Protein AF-A0A538F7Q9-F1 (afdb_monomer)

Radius of gyration: 13.77 Å; Cα contacts (8 Å, |Δi|>4): 43; chains: 1; bounding box: 27×24×40 Å

pLDDT: mean 90.31, std 11.12, range [34.78, 96.12]

Structure (mmCIF, N/CA/C/O backbone):
data_AF-A0A538F7Q9-F1
#
_entry.id   AF-A0A538F7Q9-F1
#
loop_
_atom_site.group_PDB
_atom_site.id
_atom_site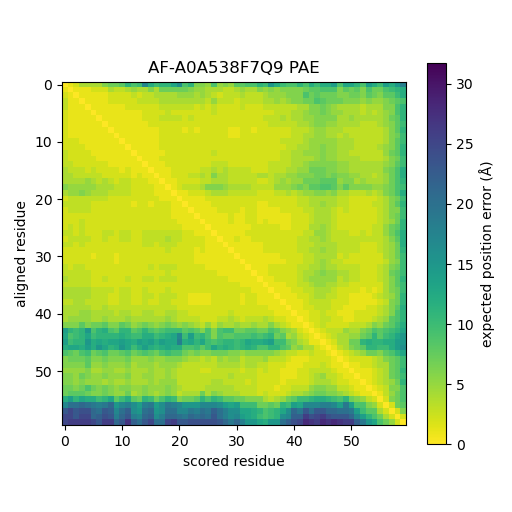.type_symbol
_atom_site.label_at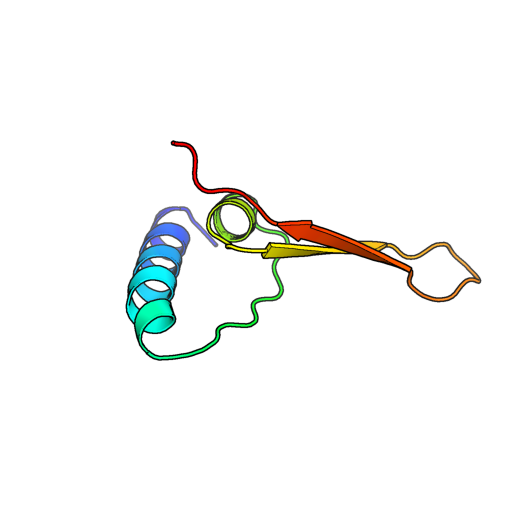om_id
_atom_site.label_alt_id
_atom_site.label_comp_id
_atom_site.label_asym_id
_atom_site.label_entity_id
_atom_site.label_seq_id
_atom_site.pdbx_PDB_ins_code
_atom_site.Cartn_x
_atom_site.Cartn_y
_atom_site.Cartn_z
_atom_site.occupancy
_atom_site.B_iso_or_equiv
_atom_site.auth_seq_id
_atom_site.auth_comp_id
_atom_site.auth_asym_id
_atom_site.auth_atom_id
_atom_site.pdbx_PDB_model_num
ATOM 1 N N . MET A 1 1 ? 12.642 0.357 6.196 1.00 79.88 1 MET A N 1
ATOM 2 C CA . MET A 1 1 ? 12.242 0.567 7.603 1.00 79.88 1 MET A CA 1
ATOM 3 C C . MET A 1 1 ? 12.610 -0.687 8.357 1.00 79.88 1 MET A C 1
ATOM 5 O O . MET A 1 1 ? 12.435 -1.761 7.791 1.00 79.88 1 MET A O 1
ATOM 9 N N . ASP A 1 2 ? 13.143 -0.555 9.565 1.00 92.12 2 ASP A N 1
ATOM 10 C CA . ASP A 1 2 ? 13.231 -1.702 10.471 1.00 92.12 2 ASP A CA 1
ATOM 11 C C . ASP A 1 2 ? 11.827 -2.159 10.911 1.00 92.12 2 ASP A C 1
ATOM 13 O O . ASP A 1 2 ? 10.829 -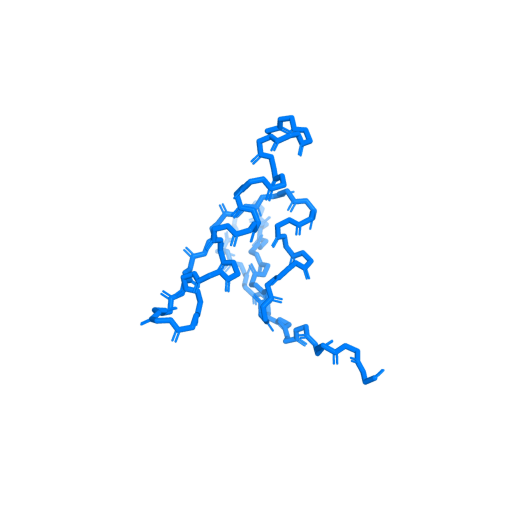1.471 10.669 1.00 92.12 2 ASP A O 1
ATOM 17 N N . ASP A 1 3 ? 11.754 -3.333 11.536 1.00 91.31 3 ASP A N 1
ATOM 18 C CA . ASP A 1 3 ? 10.486 -3.954 11.930 1.00 91.31 3 ASP A CA 1
ATOM 19 C C . ASP A 1 3 ? 9.700 -3.114 12.947 1.00 91.31 3 ASP A C 1
ATOM 21 O O . ASP A 1 3 ? 8.474 -3.041 12.868 1.00 91.31 3 ASP A O 1
ATOM 25 N N . VAL A 1 4 ? 10.389 -2.433 13.868 1.00 95.00 4 VAL A N 1
ATOM 26 C CA . VAL A 1 4 ? 9.750 -1.610 14.909 1.00 95.00 4 VAL A CA 1
ATOM 27 C C . VAL A 1 4 ? 9.074 -0.390 14.289 1.00 95.00 4 VAL A C 1
ATOM 29 O O . VAL A 1 4 ? 7.926 -0.068 14.599 1.00 95.00 4 VAL A O 1
ATOM 32 N N . ASN A 1 5 ? 9.772 0.291 13.386 1.00 93.75 5 ASN A N 1
ATOM 33 C CA . ASN A 1 5 ? 9.239 1.437 12.668 1.00 93.75 5 ASN A CA 1
ATOM 34 C C . ASN A 1 5 ? 8.134 1.028 11.696 1.00 93.75 5 ASN A C 1
ATOM 36 O O . ASN A 1 5 ? 7.158 1.760 11.546 1.00 93.75 5 ASN A O 1
ATOM 40 N N . LEU A 1 6 ? 8.263 -0.136 11.056 1.00 94.50 6 LEU A N 1
ATOM 41 C CA . LEU A 1 6 ? 7.234 -0.678 10.175 1.00 94.50 6 LEU A CA 1
ATOM 42 C C . LEU A 1 6 ? 5.940 -0.979 10.932 1.00 94.50 6 LEU A C 1
ATOM 44 O O . LEU A 1 6 ? 4.870 -0.647 10.434 1.00 94.50 6 LEU A O 1
ATOM 48 N N . HIS A 1 7 ? 6.032 -1.561 12.129 1.00 95.00 7 HIS A N 1
ATOM 49 C CA . HIS A 1 7 ? 4.859 -1.845 12.950 1.00 95.00 7 HIS A CA 1
ATOM 50 C C . HIS A 1 7 ? 4.112 -0.563 13.329 1.00 95.00 7 HIS A C 1
ATOM 52 O O . HIS A 1 7 ? 2.942 -0.433 12.988 1.00 95.00 7 HIS A O 1
ATOM 58 N N . ARG A 1 8 ? 4.814 0.432 13.894 1.00 95.75 8 ARG A N 1
ATOM 59 C CA . ARG A 1 8 ? 4.209 1.735 14.231 1.00 95.75 8 ARG A CA 1
ATOM 60 C C . ARG A 1 8 ? 3.551 2.414 13.035 1.00 95.75 8 ARG A C 1
ATOM 62 O O . ARG A 1 8 ? 2.510 3.045 13.165 1.00 95.75 8 ARG A O 1
ATOM 69 N N . PHE A 1 9 ? 4.178 2.315 11.867 1.00 96.06 9 PHE A N 1
ATOM 70 C CA . PHE A 1 9 ? 3.629 2.882 10.643 1.00 96.06 9 PHE A CA 1
ATOM 71 C C . PHE A 1 9 ? 2.346 2.179 10.197 1.00 96.06 9 PHE A C 1
ATOM 73 O O . PHE A 1 9 ? 1.394 2.849 9.808 1.00 96.06 9 PHE A O 1
ATOM 80 N N . LEU A 1 10 ? 2.304 0.849 10.276 1.00 95.12 10 LEU A N 1
ATOM 81 C CA . LEU A 1 10 ? 1.099 0.080 9.977 1.00 95.12 10 LEU A CA 1
ATOM 82 C C . LEU A 1 10 ? -0.038 0.395 10.956 1.00 95.12 10 LEU A C 1
ATOM 84 O O . LEU A 1 10 ? -1.176 0.539 10.513 1.00 95.12 10 LEU A O 1
ATOM 88 N N . ASP A 1 11 ? 0.271 0.570 12.241 1.00 95.19 11 ASP A N 1
ATOM 89 C CA . ASP A 1 11 ? -0.721 0.937 13.257 1.00 95.19 11 ASP A CA 1
ATOM 90 C C . ASP A 1 11 ? -1.335 2.312 12.956 1.00 95.19 11 ASP A C 1
ATOM 92 O O . ASP A 1 11 ? -2.557 2.458 12.944 1.00 95.19 11 ASP A O 1
ATOM 96 N N . LEU A 1 12 ? -0.501 3.297 12.599 1.00 94.62 12 LEU A N 1
ATOM 97 C CA . LEU A 1 12 ? -0.968 4.616 12.163 1.00 94.62 12 LEU A CA 1
ATOM 98 C C . LEU A 1 12 ? -1.868 4.512 10.928 1.00 94.62 12 LEU A C 1
ATOM 100 O O . LEU A 1 12 ? -2.956 5.076 10.908 1.00 94.62 12 LEU A O 1
ATOM 104 N N . ILE A 1 13 ? -1.462 3.768 9.896 1.00 94.12 13 ILE A N 1
ATOM 105 C CA . ILE A 1 13 ? -2.301 3.580 8.700 1.00 94.12 13 ILE A CA 1
ATOM 106 C C . ILE A 1 13 ? -3.664 2.994 9.077 1.00 94.12 13 ILE A C 1
ATOM 108 O O . ILE A 1 13 ? -4.685 3.417 8.532 1.00 94.12 13 ILE A O 1
ATOM 112 N N . HIS A 1 14 ? -3.687 2.031 9.998 1.00 92.38 14 HIS A N 1
ATOM 113 C CA . HIS A 1 14 ? -4.915 1.389 10.445 1.00 92.38 14 HIS A CA 1
ATOM 114 C C . HIS A 1 14 ? -5.846 2.342 11.210 1.00 92.38 14 HIS A C 1
ATOM 116 O O . HIS A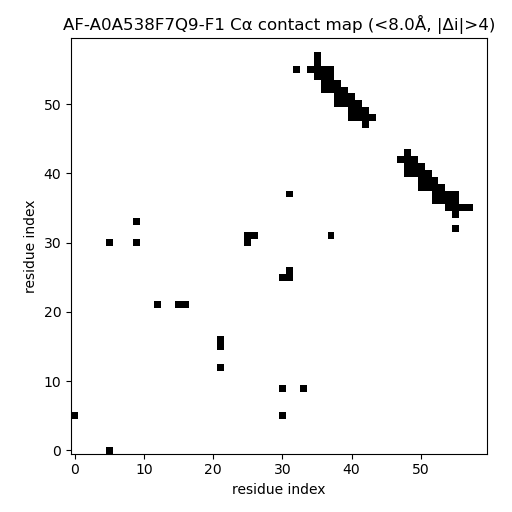 1 14 ? -7.064 2.218 11.105 1.00 92.38 14 HIS A O 1
ATOM 122 N N . GLU A 1 15 ? -5.307 3.296 11.962 1.00 93.69 15 GLU A N 1
ATOM 123 C CA . GLU A 1 15 ? -6.105 4.320 12.639 1.00 93.69 15 GLU A CA 1
ATOM 124 C C . GLU A 1 15 ? -6.646 5.347 11.630 1.00 93.69 15 GLU A C 1
ATOM 126 O O . GLU A 1 15 ? -7.855 5.545 11.506 1.00 93.69 15 GLU A O 1
ATOM 131 N N . PHE A 1 16 ? -5.766 5.913 10.801 1.00 94.31 16 PHE A N 1
ATOM 132 C CA . PHE A 1 16 ? -6.117 6.986 9.866 1.00 94.31 16 PHE A CA 1
ATOM 133 C C .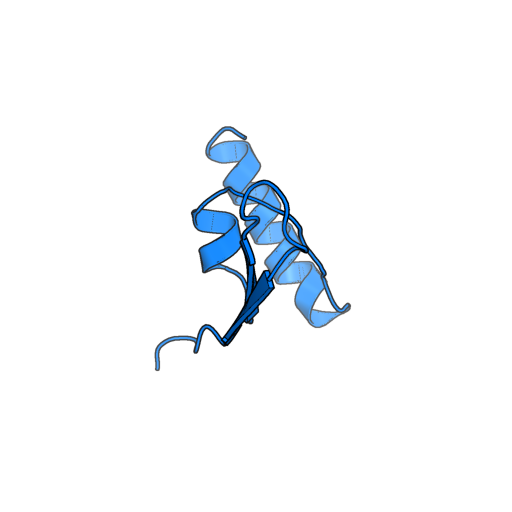 PHE A 1 16 ? -7.056 6.554 8.735 1.00 94.31 16 PHE A C 1
ATOM 135 O O . PHE A 1 16 ? -7.821 7.375 8.226 1.00 94.31 16 PHE A O 1
ATOM 142 N N . ARG A 1 17 ? -7.039 5.280 8.325 1.00 92.25 17 ARG A N 1
ATOM 143 C CA . ARG A 1 17 ? -7.924 4.785 7.251 1.00 92.25 17 ARG A CA 1
ATOM 144 C C . ARG A 1 17 ? -9.415 4.865 7.594 1.00 92.25 17 ARG A C 1
ATOM 146 O O . ARG A 1 17 ? -10.234 4.792 6.682 1.00 92.25 17 ARG A O 1
ATOM 153 N N . ALA A 1 18 ? -9.776 4.983 8.875 1.00 91.00 18 ALA A N 1
ATOM 154 C CA . ALA A 1 18 ? -11.163 5.186 9.291 1.00 91.00 18 ALA A CA 1
ATOM 155 C C . ALA A 1 18 ? -11.650 6.621 9.025 1.00 91.00 18 ALA A C 1
ATOM 157 O O . ALA A 1 18 ? -12.851 6.854 8.901 1.00 91.00 18 ALA A O 1
ATOM 158 N N . GLU A 1 19 ? -10.721 7.571 8.912 1.00 95.69 19 GLU A N 1
ATOM 159 C CA . GLU A 1 19 ? -11.011 9.004 8.825 1.00 95.69 19 GLU A CA 1
ATOM 160 C C . GLU A 1 19 ? -10.677 9.597 7.450 1.00 95.69 19 GLU A C 1
ATOM 162 O O . GLU A 1 19 ? -11.279 10.589 7.040 1.00 95.69 19 GLU A O 1
ATOM 167 N N . ALA A 1 20 ? -9.739 8.993 6.714 1.00 94.69 20 ALA A N 1
ATOM 168 C CA . ALA A 1 20 ? -9.273 9.502 5.431 1.00 94.69 20 ALA A CA 1
ATOM 169 C C . ALA A 1 20 ? -8.945 8.393 4.423 1.00 94.69 20 ALA A C 1
ATOM 171 O O . ALA A 1 20 ? -8.531 7.287 4.771 1.00 94.69 20 ALA A O 1
ATOM 172 N N . GLN A 1 21 ? -9.054 8.728 3.133 1.00 95.31 21 GLN A N 1
ATOM 173 C CA . GLN A 1 21 ? -8.530 7.880 2.068 1.00 95.31 21 GLN A CA 1
ATOM 174 C C . GLN A 1 21 ? -7.006 8.014 2.003 1.00 95.31 21 GLN A C 1
ATOM 176 O O . GLN A 1 21 ? -6.473 9.083 1.703 1.00 95.31 21 GLN A O 1
ATOM 181 N N . LEU A 1 22 ? -6.308 6.903 2.227 1.00 95.12 22 LEU A N 1
ATOM 182 C CA . LEU A 1 22 ? -4.852 6.842 2.178 1.00 95.12 22 LEU A CA 1
ATOM 183 C C . LEU A 1 22 ? -4.380 6.270 0.836 1.00 95.12 22 LEU A C 1
ATOM 185 O O . LEU A 1 22 ? -4.804 5.191 0.422 1.00 95.12 22 LEU A O 1
ATOM 189 N N . VAL A 1 23 ? -3.470 6.984 0.168 1.00 95.44 23 VAL A N 1
ATOM 190 C CA . VAL A 1 23 ? -2.747 6.505 -1.020 1.00 95.44 23 VAL A CA 1
ATOM 191 C C . VAL A 1 23 ? -1.273 6.401 -0.660 1.00 95.44 23 VAL A C 1
ATOM 193 O O . VAL A 1 23 ? -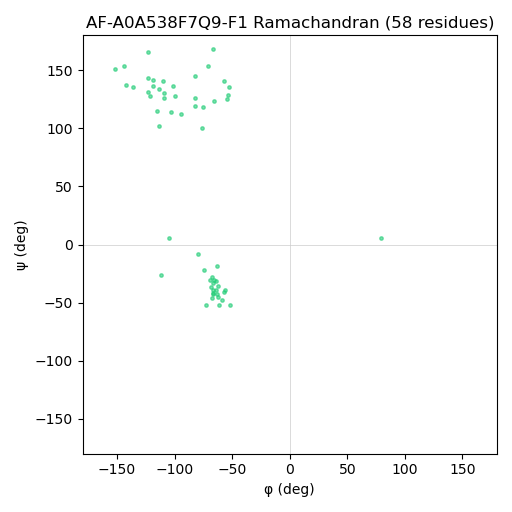0.626 7.405 -0.373 1.00 95.44 23 VAL A O 1
ATOM 196 N N . ILE A 1 24 ? -0.743 5.179 -0.654 1.00 95.25 24 ILE A N 1
ATOM 197 C CA . ILE A 1 24 ? 0.615 4.888 -0.187 1.00 95.25 24 ILE A CA 1
ATOM 198 C C . ILE A 1 24 ? 1.400 4.237 -1.322 1.00 95.25 24 ILE A C 1
ATOM 200 O O . ILE A 1 24 ? 0.969 3.240 -1.896 1.00 95.25 24 ILE A O 1
ATOM 204 N N . VAL A 1 25 ? 2.579 4.785 -1.620 1.00 96.12 25 VAL A N 1
ATOM 205 C CA . VAL A 1 25 ? 3.522 4.215 -2.589 1.00 96.12 25 VAL A CA 1
ATOM 206 C C . VAL A 1 25 ? 4.640 3.529 -1.815 1.00 96.12 25 VAL A C 1
ATOM 208 O O . VAL A 1 25 ? 5.404 4.181 -1.107 1.00 96.12 25 VAL A O 1
ATOM 211 N N . SER A 1 26 ? 4.728 2.204 -1.922 1.00 94.94 26 SER A N 1
ATOM 212 C CA . SER A 1 26 ? 5.719 1.412 -1.193 1.00 94.94 26 SER A CA 1
ATOM 213 C C . SER A 1 26 ? 6.073 0.132 -1.945 1.00 94.94 26 SER A C 1
ATOM 215 O O . SER A 1 26 ? 5.247 -0.420 -2.664 1.00 94.94 26 SER A O 1
ATOM 217 N N . HIS A 1 27 ? 7.300 -0.351 -1.745 1.00 94.50 27 HIS A N 1
ATOM 218 C CA . HIS A 1 27 ? 7.735 -1.699 -2.134 1.00 94.50 27 HIS A CA 1
ATOM 219 C C . HIS A 1 27 ? 7.853 -2.637 -0.916 1.00 94.50 27 HIS A C 1
ATOM 221 O O . HIS A 1 27 ? 8.344 -3.760 -1.035 1.00 94.50 27 HIS A O 1
ATOM 227 N N . GLN A 1 28 ? 7.459 -2.172 0.276 1.00 95.56 28 GLN A N 1
ATOM 228 C CA . GLN A 1 28 ? 7.592 -2.934 1.511 1.00 95.56 28 GLN A CA 1
ATOM 229 C C . GLN A 1 28 ? 6.439 -3.925 1.665 1.00 95.56 28 GLN A C 1
ATOM 231 O O . GLN A 1 28 ? 5.285 -3.519 1.792 1.00 95.56 28 GLN A O 1
ATOM 236 N N . LYS A 1 29 ? 6.761 -5.222 1.721 1.00 92.75 29 LYS A N 1
ATOM 237 C CA . LYS A 1 29 ? 5.770 -6.313 1.658 1.00 92.75 29 LYS A CA 1
ATOM 238 C C . LYS A 1 29 ? 4.624 -6.168 2.658 1.00 92.75 29 LYS A C 1
ATOM 240 O O . LYS A 1 29 ? 3.478 -6.119 2.237 1.00 92.75 29 LYS A O 1
ATOM 245 N N . ARG A 1 30 ? 4.924 -5.974 3.946 1.00 93.19 30 ARG A N 1
ATOM 246 C CA . ARG A 1 30 ? 3.881 -5.841 4.982 1.00 93.19 30 ARG A CA 1
ATOM 247 C C . ARG A 1 30 ? 2.990 -4.608 4.801 1.00 93.19 30 ARG A C 1
ATOM 249 O O . ARG A 1 30 ? 1.818 -4.646 5.140 1.00 93.19 30 ARG A O 1
ATOM 256 N N . THR A 1 31 ? 3.528 -3.516 4.251 1.00 94.50 31 THR A N 1
ATOM 257 C CA . THR A 1 31 ? 2.725 -2.334 3.892 1.00 94.50 31 THR A CA 1
ATOM 258 C C . THR A 1 31 ? 1.764 -2.643 2.753 1.00 94.50 31 THR A C 1
ATOM 260 O O . THR A 1 31 ? 0.614 -2.227 2.806 1.00 94.50 31 THR A O 1
ATOM 263 N N . MET A 1 32 ? 2.222 -3.382 1.740 1.00 94.12 32 MET A N 1
ATOM 264 C CA . MET A 1 32 ? 1.372 -3.808 0.625 1.00 94.12 32 MET A CA 1
ATOM 265 C C . MET A 1 32 ? 0.290 -4.797 1.080 1.00 94.12 32 MET A C 1
ATOM 267 O O . MET A 1 32 ? -0.843 -4.700 0.627 1.00 94.12 32 MET A O 1
ATOM 271 N N . GLU A 1 33 ? 0.625 -5.714 1.991 1.00 91.25 33 GLU A N 1
ATOM 272 C CA . GLU A 1 33 ? -0.303 -6.707 2.558 1.00 91.25 33 GLU A CA 1
ATOM 273 C C . GLU A 1 33 ? -1.418 -6.069 3.399 1.00 91.25 33 GLU A C 1
ATOM 275 O O . GLU A 1 33 ? -2.525 -6.595 3.446 1.00 91.25 33 GLU A O 1
ATOM 280 N N . ALA A 1 34 ? -1.148 -4.929 4.042 1.00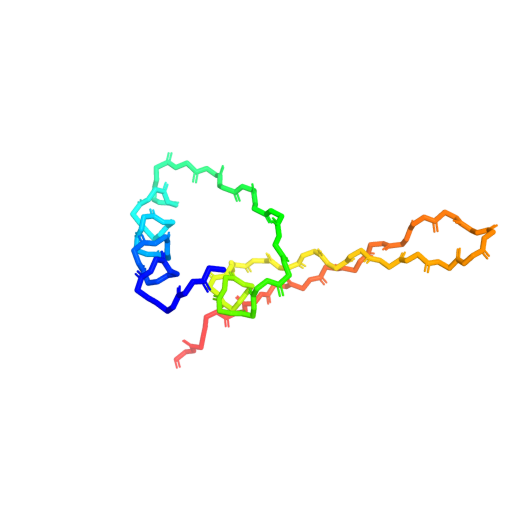 90.69 34 ALA A N 1
ATOM 281 C CA . ALA A 1 34 ? -2.129 -4.203 4.847 1.00 90.69 34 ALA A CA 1
ATOM 282 C C . ALA A 1 34 ? -3.107 -3.341 4.020 1.00 90.69 34 ALA A C 1
ATOM 284 O O . ALA A 1 34 ? -4.040 -2.767 4.583 1.00 90.69 34 ALA A O 1
ATOM 285 N N . ALA A 1 35 ? -2.890 -3.194 2.709 1.00 92.12 35 ALA A N 1
ATOM 286 C CA . ALA A 1 35 ? -3.704 -2.334 1.857 1.00 92.12 35 ALA A CA 1
ATOM 287 C C . ALA A 1 35 ? -5.003 -3.019 1.404 1.00 92.12 35 ALA A C 1
ATOM 289 O O . ALA A 1 35 ? -5.013 -4.196 1.061 1.00 92.12 35 ALA A O 1
ATOM 290 N N . ASP A 1 36 ? -6.088 -2.248 1.286 1.00 91.88 36 ASP A N 1
ATOM 291 C CA . ASP A 1 36 ? -7.364 -2.742 0.738 1.00 91.88 36 ASP A CA 1
ATOM 292 C C . ASP A 1 36 ? -7.298 -3.035 -0.767 1.00 91.88 36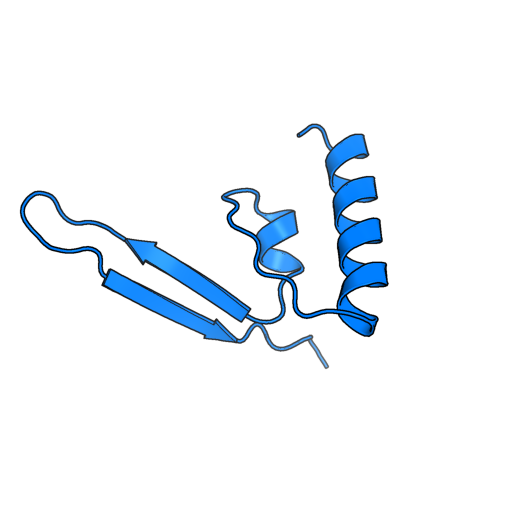 ASP A C 1
ATOM 294 O O . ASP A 1 36 ? -8.036 -3.859 -1.314 1.00 91.88 36 ASP A O 1
ATOM 298 N N . CYS A 1 37 ? -6.457 -2.288 -1.478 1.00 93.50 37 CYS A N 1
ATOM 299 C CA . CYS A 1 37 ? -6.246 -2.399 -2.913 1.00 93.50 37 CYS A CA 1
ATOM 300 C C . CYS A 1 37 ? -4.765 -2.173 -3.215 1.00 93.50 37 CYS A C 1
ATOM 302 O O . CYS A 1 37 ? -4.159 -1.235 -2.697 1.00 93.50 37 CYS A O 1
ATOM 304 N N . LEU A 1 38 ? -4.212 -2.991 -4.104 1.00 95.62 38 LEU A N 1
ATOM 305 C CA . LEU A 1 38 ? -2.852 -2.876 -4.602 1.00 95.62 38 LEU A CA 1
ATOM 306 C C . LEU A 1 38 ? -2.879 -2.416 -6.061 1.00 95.62 38 LEU A C 1
ATOM 308 O O . LEU A 1 38 ? -3.575 -3.000 -6.891 1.00 95.62 38 LEU A O 1
ATOM 312 N N . TYR A 1 39 ? -2.091 -1.390 -6.380 1.00 95.44 39 TYR A N 1
ATOM 313 C CA . TYR A 1 39 ? -1.852 -0.946 -7.752 1.00 95.44 39 TYR A CA 1
ATOM 314 C C . TYR A 1 39 ? -0.388 -1.203 -8.107 1.00 95.44 39 TYR A C 1
ATOM 316 O O . TYR A 1 39 ? 0.509 -0.475 -7.685 1.00 95.44 39 TYR A O 1
ATOM 324 N N . GLY A 1 40 ? -0.144 -2.265 -8.869 1.00 95.00 40 GLY A N 1
ATOM 325 C CA . GLY A 1 40 ? 1.171 -2.607 -9.391 1.00 95.00 40 GLY A CA 1
ATOM 326 C C . GLY A 1 40 ? 1.475 -1.808 -10.652 1.00 95.00 40 GLY A C 1
ATOM 327 O O . GLY A 1 40 ? 0.706 -1.840 -11.610 1.00 95.00 40 GLY A O 1
ATOM 328 N N . VAL A 1 41 ? 2.612 -1.117 -10.676 1.00 94.69 41 VAL A N 1
ATOM 329 C CA . VAL A 1 41 ? 3.098 -0.413 -11.868 1.00 94.69 41 VAL A CA 1
ATOM 330 C C . VAL A 1 41 ? 4.314 -1.149 -12.408 1.00 94.69 41 VAL A C 1
ATOM 332 O O . VAL A 1 41 ? 5.279 -1.380 -11.684 1.00 94.69 41 VAL A O 1
ATOM 335 N N . THR A 1 42 ? 4.274 -1.515 -13.686 1.00 92.88 42 THR A N 1
ATOM 336 C CA . THR A 1 42 ? 5.392 -2.150 -14.387 1.00 92.88 42 THR A CA 1
ATOM 337 C C . THR A 1 42 ? 5.781 -1.337 -15.612 1.00 92.88 42 THR A C 1
ATOM 339 O O . THR A 1 42 ? 4.932 -0.756 -16.292 1.00 92.88 42 THR A O 1
ATOM 342 N N . MET A 1 43 ? 7.079 -1.280 -15.893 1.00 93.62 43 MET A N 1
ATOM 343 C CA . MET A 1 43 ? 7.637 -0.560 -17.031 1.00 93.62 43 MET A CA 1
ATOM 344 C C . MET A 1 43 ? 8.449 -1.518 -17.893 1.00 93.62 43 MET A C 1
ATOM 346 O O . MET A 1 43 ? 9.296 -2.253 -17.390 1.00 93.62 43 MET A O 1
ATOM 350 N N . GLN A 1 44 ? 8.202 -1.486 -19.201 1.00 91.19 44 GLN A N 1
ATOM 351 C CA . GLN A 1 44 ? 9.054 -2.142 -20.190 1.00 91.19 44 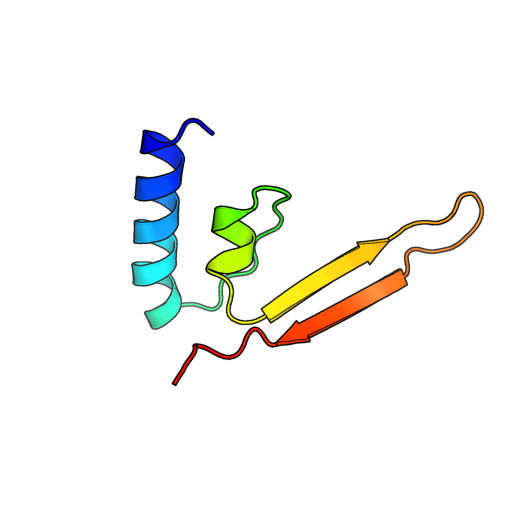GLN A CA 1
ATOM 352 C C . GLN A 1 44 ? 9.936 -1.074 -20.855 1.00 91.19 44 GLN A C 1
ATOM 354 O O . GLN A 1 44 ? 9.419 -0.002 -21.183 1.00 91.19 44 GLN A O 1
ATOM 359 N N . PRO A 1 45 ? 11.242 -1.326 -21.066 1.00 89.31 45 PRO A N 1
ATOM 360 C CA . PRO A 1 45 ? 12.116 -0.380 -21.755 1.00 89.31 45 PRO A CA 1
ATOM 361 C C . PRO A 1 45 ? 11.541 0.017 -23.120 1.00 89.31 45 PRO A C 1
ATOM 363 O O . PRO A 1 45 ? 11.171 -0.845 -23.913 1.00 89.31 45 PRO A O 1
ATOM 366 N N . GLY A 1 46 ? 11.447 1.323 -23.381 1.00 88.12 46 GLY A N 1
ATOM 367 C CA . GLY A 1 46 ? 10.904 1.856 -24.636 1.00 88.12 46 GLY A CA 1
ATOM 368 C C . GLY A 1 46 ? 9.373 1.868 -24.747 1.00 88.12 46 GLY A C 1
ATOM 369 O O . GLY A 1 46 ? 8.859 2.225 -25.802 1.00 88.12 46 GLY A O 1
ATOM 370 N N . ALA A 1 47 ? 8.637 1.517 -23.688 1.00 89.81 47 ALA A N 1
ATOM 371 C CA . ALA A 1 47 ? 7.176 1.589 -23.642 1.00 89.81 47 ALA A CA 1
ATOM 372 C C . ALA A 1 47 ? 6.683 2.469 -22.480 1.00 89.81 47 ALA A C 1
ATOM 374 O O . ALA A 1 47 ? 7.426 2.783 -21.550 1.00 89.81 47 ALA A O 1
ATOM 375 N N . SER A 1 48 ? 5.405 2.851 -22.517 1.00 92.19 48 SER A N 1
ATOM 376 C CA . SER A 1 48 ? 4.742 3.511 -21.390 1.00 92.19 48 SER A CA 1
ATOM 377 C C . SER A 1 48 ? 4.514 2.540 -20.227 1.00 92.19 48 SER A C 1
ATOM 379 O O . SER A 1 48 ? 4.348 1.333 -20.430 1.00 92.19 48 SER A O 1
ATOM 381 N N . SER A 1 49 ? 4.444 3.071 -19.005 1.00 94.44 49 SER A N 1
ATOM 382 C CA . SER A 1 49 ? 4.092 2.299 -17.811 1.00 94.44 49 SER A CA 1
ATOM 383 C C . SER A 1 49 ? 2.725 1.628 -17.958 1.00 94.44 49 SER A C 1
ATOM 385 O O . SER A 1 49 ? 1.780 2.222 -18.478 1.00 94.44 49 SER A O 1
ATOM 387 N N . LYS A 1 50 ? 2.618 0.391 -17.473 1.00 94.31 50 LYS A N 1
ATOM 388 C CA . LYS A 1 50 ? 1.369 -0.373 -17.381 1.00 94.31 50 LYS A CA 1
ATOM 389 C C . LYS A 1 50 ? 0.979 -0.512 -15.915 1.00 94.31 50 LYS A C 1
ATOM 391 O O . LYS A 1 50 ? 1.845 -0.726 -15.067 1.00 94.31 50 LYS A O 1
ATOM 396 N N . VAL A 1 51 ? -0.316 -0.402 -15.632 1.00 94.81 51 VAL A N 1
ATOM 397 C CA . VAL A 1 51 ? -0.875 -0.512 -14.279 1.00 94.81 51 VAL A CA 1
ATOM 398 C C . VAL A 1 51 ? -1.740 -1.763 -14.192 1.00 94.81 51 VAL A C 1
ATOM 400 O O . VAL A 1 51 ? -2.553 -2.019 -15.077 1.00 94.81 51 VAL A O 1
ATOM 403 N N . ILE A 1 52 ? -1.560 -2.527 -13.122 1.00 93.50 52 ILE A N 1
ATOM 404 C CA . ILE A 1 52 ? -2.371 -3.685 -12.748 1.00 93.50 52 ILE A CA 1
ATOM 405 C C . ILE A 1 52 ? -2.986 -3.371 -11.387 1.00 93.50 52 ILE A C 1
ATOM 407 O O . ILE A 1 52 ? -2.298 -2.843 -10.516 1.00 93.50 52 ILE A O 1
ATOM 411 N N . SER A 1 53 ? -4.268 -3.670 -11.199 1.00 92.94 53 SER A N 1
ATOM 412 C CA . SER A 1 53 ? -4.956 -3.469 -9.925 1.00 92.94 53 SER A CA 1
ATOM 413 C C . SER A 1 53 ? -5.474 -4.785 -9.361 1.00 92.94 53 SER A C 1
ATOM 415 O O . SER A 1 53 ? -5.976 -5.640 -10.088 1.00 92.94 53 SER A O 1
ATOM 417 N N . GLU A 1 54 ? -5.374 -4.924 -8.046 1.00 90.94 54 GLU A N 1
ATOM 418 C CA . GLU A 1 54 ? -5.930 -6.040 -7.297 1.00 90.94 54 GLU A CA 1
ATOM 419 C C . GLU A 1 54 ? -6.613 -5.510 -6.038 1.00 90.94 54 GLU A C 1
ATOM 421 O O . GLU A 1 54 ? -6.082 -4.645 -5.343 1.00 90.94 54 GLU A O 1
ATOM 426 N N . ARG A 1 55 ? -7.813 -6.010 -5.738 1.00 90.31 55 ARG A N 1
ATOM 427 C CA . ARG A 1 55 ? -8.480 -5.738 -4.463 1.00 90.31 55 ARG A CA 1
ATOM 428 C C . ARG A 1 55 ? -8.155 -6.881 -3.516 1.00 90.31 55 ARG A C 1
ATOM 430 O O . ARG A 1 55 ? -8.629 -7.997 -3.727 1.00 90.31 55 ARG A O 1
ATOM 437 N N . VAL A 1 56 ? -7.379 -6.589 -2.480 1.00 79.69 56 VAL A N 1
ATOM 438 C CA . VAL A 1 56 ? -6.983 -7.570 -1.473 1.00 79.69 56 VAL A CA 1
ATOM 439 C C . VAL A 1 56 ? -8.201 -7.776 -0.576 1.00 79.69 56 VAL A C 1
ATOM 441 O O . VAL A 1 56 ? -8.554 -6.923 0.235 1.00 79.69 56 VAL A O 1
ATOM 444 N N . ARG A 1 57 ? -8.954 -8.858 -0.802 1.00 65.75 57 ARG A N 1
ATOM 445 C CA . ARG A 1 57 ? -10.088 -9.192 0.069 1.00 65.75 57 ARG A CA 1
ATOM 446 C C . ARG A 1 57 ? -9.530 -9.531 1.449 1.00 65.75 57 ARG A C 1
ATOM 448 O O . ARG A 1 57 ? -8.716 -10.444 1.555 1.00 65.75 57 ARG A O 1
ATOM 455 N N . ALA A 1 58 ? -9.991 -8.833 2.485 1.00 55.47 58 ALA A N 1
ATOM 456 C CA . ALA A 1 58 ? -9.800 -9.290 3.855 1.00 55.47 58 ALA A CA 1
ATOM 457 C C . ALA A 1 58 ? -10.352 -10.722 3.951 1.00 55.47 58 ALA A C 1
ATOM 459 O O . ALA A 1 58 ? -11.482 -10.973 3.523 1.00 55.47 58 ALA A O 1
ATOM 460 N N . GLY A 1 59 ? -9.522 -11.663 4.408 1.00 51.12 59 GLY A N 1
ATOM 461 C CA . GLY A 1 59 ? -9.944 -13.043 4.638 1.00 51.12 59 GLY A CA 1
ATOM 462 C C . GLY A 1 59 ? -11.188 -13.071 5.525 1.00 51.12 59 GLY A C 1
ATOM 463 O O . GLY A 1 59 ? -11.270 -12.302 6.482 1.00 51.12 59 GLY A O 1
ATOM 464 N N . ALA A 1 60 ? -12.159 -13.898 5.137 1.00 34.78 60 ALA A N 1
ATOM 465 C CA . ALA A 1 60 ? -13.345 -14.198 5.935 1.00 34.78 60 ALA A CA 1
ATOM 466 C C . ALA A 1 60 ? -12.979 -14.951 7.220 1.00 34.78 60 ALA A C 1
ATOM 468 O O . ALA A 1 60 ? -11.993 -15.725 7.178 1.00 34.78 60 ALA A O 1
#

Secondary structure (DSSP, 8-state):
--HHHHHHHHHHHHHHTTTS--------HHHHHT-SEEEEEE--TTS--EEEEEE-PPP-

Nearest PDB structures (foldseek):
  5h67-assembly1_B  TM=8.564E-01  e=3.255E-03  Bacillus subtilis subsp. subtilis str. 168
  8jan-assembly1_m  TM=3.496E-01  e=1.791E+00  Escherichia phage P1
  5lnl-assembly3_I  TM=5.268E-01  e=6.242E+00  Haemophilus influenzae
  3t91-assembly1_B  TM=4.620E-01  e=7.170E+00  Bacillus subtilis

Solvent-accessible surface area (backbone atoms only — not comparable to full-atom values): 4014 Å² total; per-residue (Å²): 126,57,72,70,59,44,50,57,50,52,52,49,52,63,57,47,56,79,80,43,91,81,86,83,91,79,90,50,65,71,65,58,70,72,34,63,57,46,76,48,75,49,73,50,93,98,53,74,75,45,79,47,77,48,74,50,72,77,82,130

Mean predicted aligned error: 4.72 Å

Sequence (60 aa):
MDDVNLHRFLDLIHEFRAEAQLVIVSHQKRTMEAADCLYGVTMQPGASSKVISERVRAGA

Foldseek 3Di:
DPPVVVVVVLVVCVVCVVPDDDDDDDPDPVVQLSDQKDWDWDDDPPDDIDIDIDGNDDDD